Protein AF-A0A261D5H5-F1 (afdb_monomer)

Sequence (147 aa):
MKKTAAVDAKGLTLSVYRNAEYATDFTLGGLTGRHNAVTLIGFQTPDDEDEDRAFYPLLGMHVTRLPKGCEVFAPTEHAPAVILRYSAALDTRAPRQMHLAPVDAGPRRGMAGGNYAGTSDSRLPELMEQLTGYRQHIISVHDRFEG

Radius of gyration: 14.72 Å; Cα contacts (8 Å, |Δi|>4): 316; chains: 1; bounding box: 34×42×44 Å

Secondary structure (DSSP, 8-state):
----SGGG--BEEEEEE--TT--S-TTSS-HHHH-SEEEEEEEE-TTTTSTTS---TTTTS--EEPPGGG--B---SSS-EEEEEEE---STTS--EEEEEEGGGTT---EEEEEEEE-S-THHHHHHHHHHSS--SEEEEEEE---

Foldseek 3Di:
DPPDDLAQQFFAKWAKDADPVDPDFLQQPFPSSPARIAGARFEDEPPLVDDPADDRPGAPGRTHGDDPVGRHGRADPRHAYWYWYWYPDPDPVDDTDIAIEHPVCRPDFAAFSRMKIFDPDPSQQVSCCVVPVGGDGIGTHRGRDDD

Nearest PDB structures (foldseek):
  2kz0-assembly1_A  TM=3.099E-01  e=4.051E+00  Ehrlichia chaffeensis str. Arkansas

Structure (mmCIF, N/CA/C/O backbone):
data_AF-A0A261D5H5-F1
#
_entry.id   AF-A0A261D5H5-F1
#
loop_
_atom_site.group_PDB
_atom_site.id
_atom_site.type_symbol
_atom_site.label_atom_id
_atom_site.label_alt_id
_atom_site.label_comp_id
_atom_site.label_asym_id
_atom_site.label_entity_id
_atom_site.label_seq_id
_atom_site.pdbx_PDB_ins_code
_atom_site.Cartn_x
_atom_site.Cartn_y
_atom_site.Cartn_z
_atom_site.occupancy
_atom_site.B_iso_or_equiv
_atom_site.auth_seq_id
_atom_site.auth_comp_id
_atom_site.auth_asym_id
_atom_site.auth_atom_id
_atom_site.pdbx_PDB_model_num
ATOM 1 N N . MET A 1 1 ? 8.821 -24.669 -3.879 1.00 33.47 1 MET A N 1
ATOM 2 C CA . MET A 1 1 ? 7.916 -23.496 -3.877 1.00 33.47 1 MET A CA 1
ATOM 3 C C . MET A 1 1 ? 7.303 -23.349 -2.492 1.00 33.47 1 MET A C 1
ATOM 5 O O . MET A 1 1 ? 6.458 -24.154 -2.129 1.00 33.47 1 MET A O 1
ATOM 9 N N . LYS A 1 2 ? 7.760 -22.384 -1.687 1.00 30.25 2 LYS A N 1
ATOM 10 C CA . LYS A 1 2 ? 7.200 -22.119 -0.353 1.00 30.25 2 LYS A CA 1
ATOM 11 C C . LYS A 1 2 ? 5.957 -21.227 -0.486 1.00 30.25 2 LYS A C 1
ATOM 13 O O . LYS A 1 2 ? 6.055 -20.011 -0.387 1.00 30.25 2 LYS A O 1
ATOM 18 N N . LYS A 1 3 ? 4.793 -21.840 -0.723 1.00 41.81 3 LYS A N 1
ATOM 19 C CA . LYS A 1 3 ? 3.479 -21.244 -0.421 1.00 41.81 3 LYS A CA 1
ATOM 20 C C . LYS A 1 3 ? 3.376 -21.183 1.104 1.00 41.81 3 LYS A C 1
ATOM 22 O O . LYS A 1 3 ? 3.110 -22.214 1.711 1.00 41.81 3 LYS A O 1
ATOM 27 N N . THR A 1 4 ? 3.660 -20.048 1.741 1.00 39.00 4 THR A N 1
ATOM 28 C CA . THR A 1 4 ? 3.647 -20.031 3.213 1.00 39.00 4 THR A CA 1
ATOM 29 C C . THR A 1 4 ? 3.196 -18.689 3.781 1.00 39.00 4 THR A C 1
ATOM 31 O O . THR A 1 4 ? 3.856 -17.677 3.592 1.00 39.00 4 THR A O 1
ATOM 34 N N . ALA A 1 5 ? 2.068 -18.762 4.497 1.00 42.22 5 ALA A N 1
ATOM 35 C CA . ALA A 1 5 ? 1.593 -17.919 5.597 1.00 42.22 5 ALA A CA 1
ATOM 36 C C . ALA A 1 5 ? 0.806 -16.606 5.345 1.00 42.22 5 ALA A C 1
ATOM 38 O O . ALA A 1 5 ? 0.199 -16.128 6.294 1.00 42.22 5 ALA A O 1
ATOM 39 N N . ALA A 1 6 ? 0.638 -16.087 4.119 1.00 50.00 6 ALA A N 1
ATOM 40 C CA . ALA A 1 6 ? -0.343 -15.003 3.860 1.00 50.00 6 ALA A CA 1
ATOM 41 C C . ALA A 1 6 ? -1.820 -15.456 3.990 1.00 50.00 6 ALA A C 1
ATOM 43 O O . ALA A 1 6 ? -2.736 -14.679 3.744 1.00 50.00 6 ALA A O 1
ATOM 44 N N . VAL A 1 7 ? -2.041 -16.726 4.341 1.00 53.00 7 VAL A N 1
ATOM 45 C CA . VAL A 1 7 ? 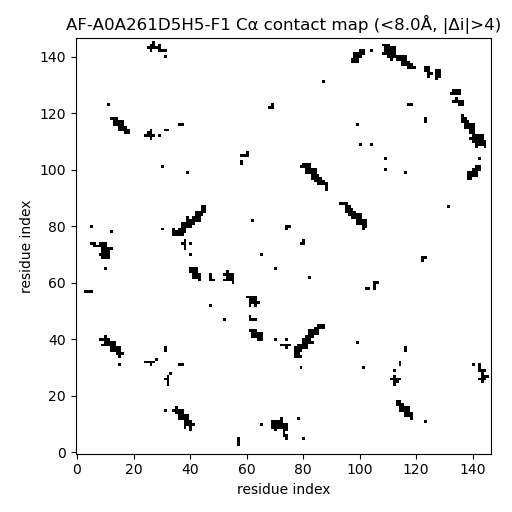-3.283 -17.480 4.121 1.00 53.00 7 VAL A CA 1
ATOM 46 C C . VAL A 1 7 ? -4.453 -16.996 4.992 1.00 53.00 7 VAL A C 1
ATOM 48 O O . VAL A 1 7 ? -5.590 -17.149 4.563 1.00 53.00 7 VAL A O 1
ATOM 51 N N . ASP A 1 8 ? -4.194 -16.323 6.122 1.00 70.56 8 ASP A N 1
ATOM 52 C CA . ASP A 1 8 ? -5.249 -15.797 7.012 1.00 70.56 8 ASP A CA 1
ATOM 53 C C . ASP A 1 8 ? -5.227 -14.271 7.207 1.00 70.56 8 ASP A C 1
ATOM 55 O O . ASP A 1 8 ? -6.062 -13.722 7.931 1.00 70.56 8 ASP A O 1
ATOM 59 N N . ALA A 1 9 ? -4.294 -13.555 6.571 1.00 83.81 9 ALA A N 1
ATOM 60 C CA . ALA A 1 9 ? -4.283 -12.099 6.647 1.00 83.81 9 ALA A CA 1
ATOM 61 C C . ALA A 1 9 ? -5.473 -11.545 5.853 1.00 83.81 9 ALA A C 1
ATOM 63 O O . ALA A 1 9 ? -5.681 -11.911 4.698 1.00 83.81 9 ALA A O 1
ATOM 64 N N . LYS A 1 10 ? -6.256 -10.657 6.465 1.00 92.81 10 LYS A N 1
ATOM 65 C CA . LYS A 1 10 ? -7.345 -9.942 5.795 1.00 92.81 10 LYS A CA 1
ATOM 66 C C . LYS A 1 10 ? -7.127 -8.447 5.890 1.00 92.81 10 LYS A C 1
ATOM 68 O O . LYS A 1 10 ? -6.507 -7.958 6.830 1.00 92.81 10 LYS A O 1
ATOM 73 N N . GLY A 1 11 ? -7.672 -7.727 4.926 1.00 95.50 11 GLY A N 1
ATOM 74 C CA . GLY A 1 11 ? -7.430 -6.309 4.807 1.00 95.50 11 GLY A CA 1
ATOM 75 C C . GLY A 1 11 ? -8.346 -5.596 3.828 1.00 95.50 11 GLY A C 1
ATOM 76 O O . GLY A 1 11 ? -9.443 -6.068 3.515 1.00 95.50 11 GLY A O 1
ATOM 77 N N . LEU A 1 12 ? -7.884 -4.446 3.349 1.00 96.81 12 LEU A N 1
ATOM 78 C CA . LEU A 1 12 ? -8.611 -3.606 2.404 1.00 96.81 12 LEU A CA 1
ATOM 79 C C . LEU A 1 12 ? -8.033 -3.774 1.003 1.00 96.81 12 LEU A C 1
ATOM 81 O O . LEU A 1 12 ? -6.827 -3.637 0.802 1.00 96.81 12 LEU A O 1
ATOM 85 N N . THR A 1 13 ? -8.897 -4.036 0.026 1.00 97.31 13 THR A N 1
ATOM 86 C CA . THR A 1 13 ? -8.497 -4.057 -1.382 1.00 97.31 13 THR A CA 1
ATOM 87 C C . THR A 1 13 ? -8.424 -2.630 -1.905 1.00 97.31 13 THR A C 1
ATOM 89 O O . THR A 1 13 ? -9.382 -1.864 -1.789 1.00 97.31 13 THR A O 1
ATOM 92 N N . LEU A 1 14 ? -7.285 -2.284 -2.489 1.00 98.38 14 LEU A N 1
ATOM 93 C CA . LEU A 1 14 ? -6.993 -0.986 -3.072 1.00 98.38 14 LEU A CA 1
ATOM 94 C C . LEU A 1 14 ? -6.828 -1.148 -4.583 1.00 98.38 14 LEU A C 1
ATOM 96 O O . LEU A 1 14 ? -6.168 -2.080 -5.039 1.00 98.38 14 LEU A O 1
ATOM 100 N N . SER A 1 15 ? -7.405 -0.230 -5.352 1.00 98.44 15 SER A N 1
ATOM 101 C CA . SER A 1 15 ? -7.191 -0.129 -6.797 1.00 98.44 15 SER A CA 1
ATOM 102 C C . SER A 1 15 ? -5.859 0.553 -7.072 1.00 98.44 15 SER A C 1
ATOM 104 O O . SER A 1 15 ? -5.540 1.549 -6.423 1.00 98.44 15 SER A O 1
ATOM 106 N N . VAL A 1 16 ? -5.097 0.033 -8.032 1.00 97.94 16 VAL A N 1
ATOM 107 C CA . VAL A 1 16 ? -3.833 0.625 -8.478 1.00 97.94 16 VAL A CA 1
ATOM 108 C C . VAL A 1 16 ? -4.116 1.685 -9.538 1.00 97.94 16 VAL A C 1
ATOM 110 O O . VAL A 1 16 ? -4.729 1.401 -10.567 1.00 97.94 16 VAL A O 1
ATOM 113 N N . TYR A 1 17 ? -3.627 2.898 -9.301 1.00 96.62 17 TYR A N 1
ATOM 114 C CA . TYR A 1 17 ? -3.684 4.018 -10.232 1.00 96.62 17 TYR A CA 1
ATOM 115 C C . TYR A 1 17 ? -2.318 4.212 -10.883 1.00 96.62 17 TYR A C 1
ATOM 117 O O . TYR A 1 17 ? -1.294 4.295 -10.199 1.00 96.62 17 TYR A O 1
ATOM 125 N N . ARG A 1 18 ? -2.323 4.306 -12.211 1.00 94.06 18 ARG A N 1
ATOM 126 C CA . ARG A 1 18 ? -1.137 4.541 -13.039 1.00 94.06 18 ARG A CA 1
ATOM 127 C C . ARG A 1 18 ? -1.350 5.797 -13.862 1.00 94.06 18 ARG A C 1
ATOM 129 O O . ARG A 1 18 ? -2.491 6.138 -14.177 1.00 94.06 18 ARG A O 1
ATOM 136 N N . ASN A 1 19 ? -0.262 6.465 -14.226 1.00 90.12 19 ASN A N 1
ATOM 137 C CA . ASN A 1 19 ? -0.355 7.566 -15.171 1.00 90.12 19 ASN A CA 1
ATOM 138 C C . ASN A 1 19 ? -0.782 7.018 -16.543 1.00 90.12 19 ASN A C 1
ATOM 140 O O . ASN A 1 19 ? -0.103 6.165 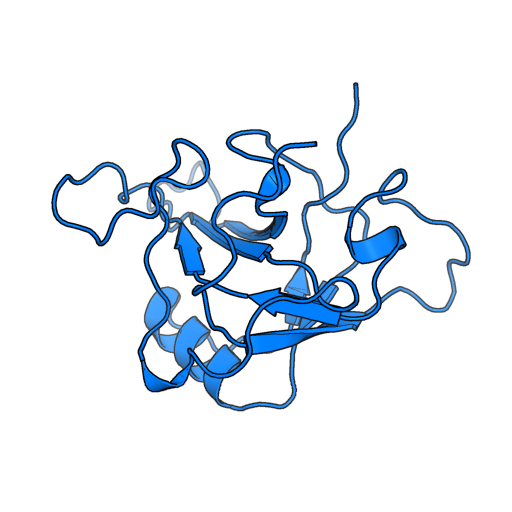-17.103 1.00 90.12 19 ASN A O 1
ATOM 144 N N . ALA A 1 20 ? -1.907 7.507 -17.068 1.00 89.62 20 ALA A N 1
ATOM 145 C CA . ALA A 1 20 ? -2.455 7.062 -18.346 1.00 89.62 20 ALA A CA 1
ATOM 146 C C . ALA A 1 20 ? -1.622 7.509 -19.561 1.00 89.62 20 ALA A C 1
ATOM 148 O O . ALA A 1 20 ? -1.706 6.881 -20.613 1.00 89.62 20 ALA A O 1
ATOM 149 N N . GLU A 1 21 ? -0.819 8.570 -19.432 1.00 90.56 21 GLU A N 1
ATOM 150 C CA . GLU A 1 21 ? 0.057 9.061 -20.504 1.00 90.56 21 GLU A CA 1
ATOM 151 C C . GLU A 1 21 ? 1.309 8.195 -20.671 1.00 90.56 21 GLU A C 1
ATOM 153 O O . GLU A 1 21 ? 1.906 8.146 -21.747 1.00 90.56 21 GLU A O 1
ATOM 158 N N . TYR A 1 22 ? 1.714 7.494 -19.611 1.00 83.38 22 TYR A N 1
ATOM 159 C CA . TYR A 1 22 ? 2.902 6.658 -19.623 1.00 83.38 22 TYR A CA 1
ATOM 160 C C . TYR A 1 22 ? 2.517 5.191 -19.803 1.00 83.38 22 TYR A C 1
ATOM 162 O O . TYR A 1 22 ? 2.055 4.530 -18.880 1.00 83.38 22 TYR A O 1
ATOM 170 N N . ALA A 1 23 ? 2.774 4.655 -20.997 1.00 79.50 23 ALA A N 1
ATOM 171 C CA . ALA A 1 23 ? 2.633 3.223 -21.275 1.00 79.50 23 ALA A CA 1
ATOM 172 C C . ALA A 1 23 ? 3.779 2.373 -20.680 1.00 79.50 23 ALA A C 1
ATOM 174 O O . ALA A 1 23 ? 3.749 1.146 -20.757 1.00 79.50 23 ALA A O 1
ATOM 175 N N . THR A 1 24 ? 4.802 3.021 -20.117 1.00 88.81 24 THR A N 1
ATOM 176 C CA . THR A 1 24 ? 6.012 2.375 -19.599 1.00 88.81 24 THR A CA 1
ATOM 177 C C . THR A 1 24 ? 5.872 2.039 -18.119 1.00 88.81 24 THR A C 1
ATOM 179 O O . THR A 1 24 ? 5.483 2.882 -17.313 1.00 88.81 24 THR A O 1
ATOM 182 N N . ASP A 1 25 ? 6.268 0.822 -17.746 1.00 90.44 25 ASP A N 1
ATOM 183 C CA . ASP A 1 25 ? 6.394 0.419 -16.348 1.00 90.44 25 ASP A CA 1
ATOM 184 C C . ASP A 1 25 ? 7.692 0.964 -15.726 1.00 90.44 25 ASP A C 1
ATOM 186 O O . ASP A 1 25 ? 8.791 0.494 -16.023 1.00 90.44 25 ASP A O 1
ATOM 190 N N . PHE A 1 26 ? 7.568 1.938 -14.823 1.00 92.44 26 PHE A N 1
ATOM 191 C CA . PHE A 1 26 ? 8.697 2.504 -14.076 1.00 92.44 26 PHE A CA 1
ATOM 192 C C . PHE A 1 26 ? 8.989 1.781 -12.753 1.00 92.44 26 PHE A C 1
ATOM 194 O O . PHE A 1 26 ? 9.918 2.170 -12.035 1.00 92.44 26 PHE A O 1
ATOM 201 N N . THR A 1 27 ? 8.231 0.730 -12.429 1.00 93.31 27 THR A N 1
ATOM 202 C CA . THR A 1 27 ? 8.447 -0.109 -11.241 1.00 93.31 27 THR A CA 1
ATOM 203 C C . THR A 1 27 ? 9.509 -1.190 -11.460 1.00 93.31 27 THR A C 1
ATOM 205 O O . THR A 1 27 ? 9.889 -1.856 -10.504 1.00 93.31 27 THR A O 1
ATOM 208 N N . LEU A 1 28 ? 10.011 -1.361 -12.693 1.00 93.25 28 LEU A N 1
ATOM 209 C CA . LEU A 1 28 ? 10.942 -2.434 -13.083 1.00 93.25 28 LEU A CA 1
ATOM 210 C C . LEU A 1 28 ? 10.360 -3.844 -12.853 1.00 93.25 28 LEU A C 1
ATOM 212 O O . LEU A 1 28 ? 11.029 -4.727 -12.318 1.00 93.25 28 LEU A O 1
ATOM 216 N N . GLY A 1 29 ? 9.100 -4.069 -13.243 1.00 92.56 29 GLY A N 1
ATOM 217 C CA . GLY A 1 29 ? 8.408 -5.338 -12.998 1.00 92.56 29 GLY A CA 1
ATOM 218 C C . GLY A 1 29 ? 7.932 -5.503 -11.552 1.00 92.56 29 GLY A C 1
ATOM 219 O O . GLY A 1 29 ? 7.645 -6.621 -11.107 1.00 92.56 29 GLY A O 1
ATOM 220 N N . GLY A 1 30 ? 7.833 -4.393 -10.821 1.00 93.25 30 GLY A N 1
ATOM 221 C CA . GLY A 1 30 ? 7.278 -4.320 -9.480 1.00 93.25 30 GLY A CA 1
ATOM 222 C C . GLY A 1 30 ? 5.826 -4.796 -9.414 1.00 93.25 30 GLY A C 1
ATOM 223 O O . GLY A 1 30 ? 5.171 -5.137 -10.404 1.00 93.25 30 GLY A O 1
ATOM 224 N N . LEU A 1 31 ? 5.313 -4.884 -8.195 1.00 94.56 31 LEU A N 1
ATOM 225 C CA . LEU A 1 31 ? 3.996 -5.445 -7.905 1.00 94.56 31 LEU A CA 1
ATOM 226 C C . LEU A 1 31 ? 2.873 -4.663 -8.618 1.00 94.56 31 LEU A C 1
ATOM 228 O O . LEU A 1 31 ? 2.040 -5.233 -9.317 1.00 94.56 31 LEU A O 1
ATOM 232 N N . THR A 1 32 ? 2.885 -3.344 -8.540 1.00 95.88 32 THR A N 1
ATOM 233 C CA . THR A 1 32 ? 1.914 -2.455 -9.185 1.00 95.88 32 THR A CA 1
ATOM 234 C C . THR A 1 32 ? 2.138 -2.288 -10.684 1.00 95.88 32 THR A C 1
ATOM 236 O O . THR A 1 32 ? 1.200 -1.919 -11.388 1.00 95.88 32 THR A O 1
ATOM 239 N N . GLY A 1 33 ? 3.314 -2.637 -11.215 1.00 94.56 33 GLY A N 1
ATOM 240 C CA . GLY A 1 33 ? 3.512 -2.807 -12.658 1.00 94.56 33 GLY A CA 1
ATOM 241 C C . GLY A 1 33 ? 2.703 -3.982 -13.228 1.00 94.56 33 GLY A C 1
ATOM 242 O O . GLY A 1 33 ? 2.288 -3.949 -14.383 1.00 94.56 33 GLY A O 1
ATOM 243 N N . ARG A 1 34 ? 2.408 -4.998 -12.401 1.00 94.75 34 ARG A N 1
ATOM 244 C CA . ARG A 1 34 ? 1.788 -6.271 -12.819 1.00 94.75 34 ARG A CA 1
ATOM 245 C C . ARG A 1 34 ? 0.339 -6.465 -12.365 1.00 94.75 34 ARG A C 1
ATOM 247 O O . ARG A 1 34 ? -0.393 -7.231 -12.987 1.00 94.75 34 ARG A O 1
ATOM 254 N N . HIS A 1 35 ? -0.085 -5.793 -11.296 1.00 96.88 35 HIS A N 1
ATOM 255 C CA . HIS A 1 35 ? -1.391 -6.011 -10.663 1.00 96.88 35 HIS A CA 1
ATOM 256 C C . HIS A 1 35 ? -2.237 -4.735 -10.633 1.00 96.88 35 HIS A C 1
ATOM 258 O O . HIS A 1 35 ? -1.735 -3.659 -10.330 1.00 96.88 35 HIS A O 1
ATOM 264 N N . ASN A 1 36 ? -3.535 -4.847 -10.936 1.00 97.44 36 ASN A N 1
ATOM 265 C CA . ASN A 1 36 ? -4.484 -3.717 -10.926 1.00 97.44 36 ASN A CA 1
ATOM 266 C C . ASN A 1 36 ? -5.096 -3.439 -9.550 1.00 97.44 36 ASN A C 1
ATOM 268 O O . ASN A 1 36 ? -5.780 -2.434 -9.365 1.00 97.44 36 ASN A O 1
ATOM 272 N N . ALA A 1 37 ? -4.865 -4.331 -8.596 1.00 98.06 37 ALA A N 1
ATOM 273 C CA . ALA A 1 37 ? -5.304 -4.187 -7.227 1.00 98.06 37 ALA A CA 1
ATOM 274 C C . ALA A 1 37 ? -4.233 -4.736 -6.287 1.00 98.06 37 ALA A C 1
ATOM 276 O O . ALA A 1 37 ? -3.380 -5.524 -6.693 1.00 98.06 37 ALA A O 1
ATOM 277 N N . VAL A 1 38 ? -4.299 -4.323 -5.028 1.00 97.94 38 VAL A N 1
ATOM 278 C CA . VAL A 1 38 ? -3.466 -4.820 -3.929 1.00 97.94 38 VAL A CA 1
ATOM 279 C C . VAL A 1 38 ? -4.315 -4.941 -2.672 1.00 97.94 38 VAL A C 1
ATOM 281 O O . VAL A 1 38 ? -5.342 -4.274 -2.562 1.00 97.94 38 VAL A O 1
ATOM 284 N N . THR A 1 39 ? -3.900 -5.753 -1.708 1.00 97.56 39 THR A N 1
ATOM 285 C CA . THR A 1 39 ? -4.595 -5.870 -0.420 1.00 97.56 39 THR A CA 1
ATOM 286 C C . THR A 1 39 ? -3.705 -5.338 0.694 1.00 97.56 39 THR A C 1
ATOM 288 O O . THR A 1 39 ? -2.686 -5.942 1.018 1.00 97.56 39 THR A O 1
ATOM 291 N N . LEU A 1 40 ? -4.085 -4.205 1.288 1.00 96.50 40 LEU A N 1
ATOM 292 C CA . LEU A 1 40 ? -3.435 -3.653 2.475 1.00 96.50 40 LEU A CA 1
ATOM 293 C C . LEU A 1 40 ? -3.784 -4.529 3.677 1.00 96.50 40 LEU A C 1
ATOM 295 O O . LEU A 1 40 ? -4.953 -4.575 4.041 1.00 96.50 40 LEU A O 1
ATOM 299 N N . ILE A 1 41 ? -2.803 -5.198 4.284 1.00 95.00 41 ILE A N 1
ATOM 300 C CA . ILE A 1 41 ? -3.026 -6.168 5.379 1.00 95.00 41 ILE A CA 1
ATOM 301 C C . ILE A 1 41 ? -2.529 -5.712 6.756 1.00 95.00 41 ILE A C 1
ATOM 303 O O . ILE A 1 41 ? -2.750 -6.391 7.758 1.00 95.00 41 ILE A O 1
ATOM 307 N N . GLY A 1 42 ? -1.847 -4.573 6.819 1.00 92.31 42 GLY A N 1
ATOM 308 C CA . GLY A 1 42 ? -1.258 -4.070 8.053 1.00 92.31 42 GLY A CA 1
ATOM 309 C C . GLY A 1 42 ? -0.431 -2.820 7.816 1.00 92.31 42 GLY A C 1
ATOM 310 O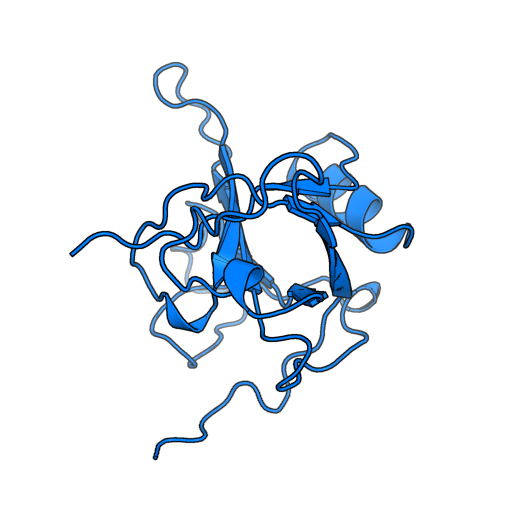 O . GLY A 1 42 ? -0.298 -2.349 6.682 1.00 92.31 42 GLY A O 1
ATOM 311 N N . PHE A 1 43 ? 0.140 -2.295 8.888 1.00 88.25 43 PHE A N 1
ATOM 312 C CA . PHE A 1 43 ? 1.056 -1.168 8.836 1.00 88.25 43 PHE A CA 1
ATOM 313 C C . PHE A 1 43 ? 2.294 -1.425 9.693 1.00 88.25 43 PHE A C 1
ATOM 315 O O . PHE A 1 43 ? 2.293 -2.284 10.567 1.00 88.25 43 PHE A O 1
ATOM 322 N N . GLN A 1 44 ? 3.356 -0.692 9.398 1.00 84.81 44 GLN A N 1
ATOM 323 C CA . GLN A 1 44 ? 4.631 -0.732 10.091 1.00 84.81 44 GLN A CA 1
ATOM 324 C C . GLN A 1 44 ? 5.017 0.700 10.463 1.00 84.81 44 GLN A C 1
ATOM 326 O O . GLN A 1 44 ? 5.101 1.560 9.577 1.00 84.81 44 GLN A O 1
ATOM 331 N N . THR A 1 45 ? 5.268 0.939 11.747 1.00 75.69 45 THR A N 1
ATOM 332 C CA . THR A 1 45 ? 5.824 2.189 12.286 1.00 75.69 45 THR A CA 1
ATOM 333 C C . THR A 1 45 ? 7.282 2.013 12.717 1.00 75.69 45 THR A C 1
ATOM 335 O O . THR A 1 45 ? 7.714 0.877 12.904 1.00 75.69 45 THR A O 1
ATOM 338 N N . PRO A 1 46 ? 8.067 3.094 12.904 1.00 65.19 46 PRO A N 1
ATOM 339 C CA . PRO A 1 46 ? 9.438 2.980 13.405 1.00 65.19 46 PRO A CA 1
ATOM 340 C C . PRO A 1 46 ? 9.470 2.388 14.820 1.00 65.19 46 PRO A C 1
ATOM 342 O O . PRO A 1 46 ? 10.365 1.617 15.126 1.00 65.19 46 PRO A O 1
ATOM 345 N N . ASP A 1 47 ? 8.442 2.680 15.626 1.00 57.47 47 ASP A N 1
ATOM 346 C CA . ASP A 1 47 ? 8.285 2.193 17.003 1.00 57.47 47 ASP A CA 1
ATOM 347 C C . ASP A 1 47 ? 7.756 0.747 17.100 1.00 57.47 47 ASP A C 1
ATOM 349 O O . ASP A 1 47 ? 7.558 0.242 18.199 1.00 57.47 47 ASP A O 1
ATOM 353 N N . ASP A 1 48 ? 7.520 0.046 15.981 1.00 52.25 48 ASP A N 1
ATOM 354 C CA . ASP A 1 48 ? 7.133 -1.380 16.012 1.00 52.25 48 ASP A CA 1
ATOM 355 C C . ASP A 1 48 ? 8.319 -2.307 16.396 1.00 52.25 48 ASP A C 1
ATOM 357 O O . ASP A 1 48 ? 8.265 -3.511 16.165 1.00 52.25 48 ASP A O 1
ATOM 361 N N . GLU A 1 49 ? 9.384 -1.769 17.003 1.00 49.06 49 GLU A N 1
ATOM 362 C CA . GLU A 1 49 ? 10.439 -2.522 17.703 1.00 49.06 49 GLU A CA 1
ATOM 363 C C . GLU A 1 49 ? 10.004 -2.998 19.113 1.00 49.06 49 GLU A C 1
ATOM 365 O O . GLU A 1 49 ? 10.766 -3.696 19.778 1.00 49.06 49 GLU A O 1
ATOM 370 N N . ASP A 1 50 ? 8.790 -2.652 19.566 1.00 39.94 50 ASP A N 1
ATOM 371 C CA . ASP A 1 50 ? 8.253 -3.000 20.892 1.00 39.94 50 ASP A CA 1
ATOM 372 C C . ASP A 1 50 ? 7.592 -4.404 20.924 1.00 39.94 50 ASP A C 1
ATOM 374 O O . ASP A 1 50 ? 6.784 -4.757 20.056 1.00 39.94 50 ASP A O 1
ATOM 378 N N . GLU A 1 51 ? 7.924 -5.215 21.937 1.00 45.84 51 GLU A N 1
ATOM 379 C CA . GLU A 1 51 ? 7.715 -6.681 21.975 1.00 45.84 51 GLU A CA 1
ATOM 380 C C . GLU A 1 51 ? 6.239 -7.149 22.064 1.00 45.84 51 GLU A C 1
ATOM 382 O O . GLU A 1 51 ? 5.949 -8.315 21.794 1.00 45.84 51 GLU A O 1
ATOM 387 N N . ASP A 1 52 ? 5.284 -6.260 22.368 1.00 44.25 52 ASP A N 1
ATOM 388 C CA . ASP A 1 52 ? 3.883 -6.611 22.684 1.00 44.25 52 ASP A CA 1
ATOM 389 C C . ASP A 1 52 ? 2.877 -6.487 21.512 1.00 44.25 52 ASP A C 1
ATOM 391 O O . ASP A 1 52 ? 1.666 -6.674 21.689 1.00 44.25 52 ASP A O 1
ATOM 395 N N . ARG A 1 53 ? 3.321 -6.179 20.284 1.00 45.16 53 ARG 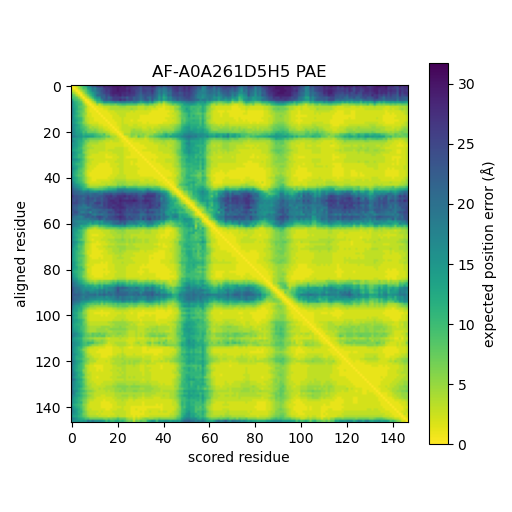A N 1
ATOM 396 C CA . ARG A 1 53 ? 2.414 -6.029 19.124 1.00 45.16 53 ARG A CA 1
ATOM 397 C C . ARG A 1 53 ? 2.295 -7.311 18.307 1.00 45.16 53 ARG A C 1
ATOM 399 O O . ARG A 1 53 ? 3.283 -7.972 18.011 1.00 45.16 53 ARG A O 1
ATOM 406 N N . ALA A 1 54 ? 1.055 -7.647 17.926 1.00 45.34 54 ALA A N 1
ATOM 407 C CA . ALA A 1 54 ? 0.688 -8.865 17.200 1.00 45.34 54 ALA A CA 1
ATOM 408 C C . ALA A 1 54 ? 1.641 -9.155 16.028 1.00 45.34 54 ALA A C 1
ATOM 410 O O . ALA A 1 54 ? 1.553 -8.553 14.961 1.00 45.34 54 ALA A O 1
ATOM 411 N N . PHE A 1 55 ? 2.547 -10.101 16.258 1.00 42.75 55 PHE A N 1
ATOM 412 C CA . PHE A 1 55 ? 3.594 -10.498 15.333 1.00 42.75 55 PHE A CA 1
ATOM 413 C C . PHE A 1 55 ? 3.005 -11.253 14.141 1.00 42.75 55 PHE A C 1
ATOM 415 O O . PHE A 1 55 ? 2.304 -12.254 14.308 1.00 42.75 55 PHE A O 1
ATOM 422 N N . TYR A 1 56 ? 3.345 -10.823 12.926 1.00 42.84 56 TYR A N 1
ATOM 423 C CA . TYR A 1 56 ? 3.221 -11.677 11.752 1.00 42.84 56 TYR A CA 1
ATOM 424 C C . TYR A 1 56 ? 4.559 -12.404 11.529 1.00 42.84 56 TYR A C 1
ATOM 426 O O . TYR A 1 56 ? 5.499 -11.794 11.021 1.00 42.84 56 TYR A O 1
ATOM 434 N N . PRO A 1 57 ? 4.657 -13.723 11.804 1.00 41.81 57 PRO A N 1
ATOM 435 C CA . PRO A 1 57 ? 5.885 -14.521 11.623 1.00 41.81 57 PRO A CA 1
ATOM 436 C C . PRO A 1 57 ? 6.319 -14.692 10.163 1.00 41.81 57 PRO A C 1
ATOM 438 O O . PRO A 1 57 ? 7.234 -15.446 9.846 1.00 41.81 57 PRO A O 1
ATOM 441 N N . LEU A 1 58 ? 5.638 -14.011 9.253 1.00 39.72 58 LEU A N 1
ATOM 442 C CA . LEU A 1 58 ? 5.679 -14.251 7.829 1.00 39.72 58 LEU A CA 1
ATOM 443 C C . LEU A 1 58 ? 7.013 -13.873 7.184 1.00 39.72 58 LEU A C 1
ATOM 445 O O . LEU A 1 58 ? 7.377 -14.492 6.185 1.00 39.72 58 LEU A O 1
ATOM 449 N N . LEU A 1 59 ? 7.731 -12.876 7.722 1.00 47.44 59 LEU A N 1
ATOM 450 C CA . LEU A 1 59 ? 8.828 -12.215 6.997 1.00 47.44 59 LEU A CA 1
ATOM 451 C C . LEU A 1 59 ? 9.937 -11.589 7.866 1.00 47.44 59 LEU A C 1
ATOM 453 O O . LEU A 1 59 ? 10.727 -10.799 7.354 1.00 47.44 59 LEU A O 1
ATOM 457 N N . GLY A 1 60 ? 10.007 -11.898 9.166 1.00 50.69 60 GLY A N 1
ATOM 458 C CA . GLY A 1 60 ? 10.996 -11.272 10.061 1.00 50.69 60 GLY A CA 1
ATOM 459 C C . GLY A 1 60 ? 10.809 -9.755 10.217 1.00 50.69 60 GLY A C 1
ATOM 460 O O . GLY A 1 60 ? 11.777 -9.035 10.435 1.00 50.69 60 GLY A O 1
ATOM 461 N N . MET A 1 61 ? 9.573 -9.271 10.059 1.00 56.41 61 MET A N 1
ATOM 462 C CA . MET A 1 61 ? 9.187 -7.872 10.229 1.00 56.41 61 MET A CA 1
ATOM 463 C C . MET A 1 61 ? 8.045 -7.764 11.238 1.00 56.41 61 MET A C 1
ATOM 465 O O . MET A 1 61 ? 7.095 -8.545 11.174 1.00 56.41 61 MET A O 1
ATOM 469 N N . HIS A 1 62 ? 8.101 -6.754 12.103 1.00 66.38 62 HIS A N 1
ATOM 470 C CA . HIS A 1 62 ? 6.976 -6.372 12.948 1.00 66.38 62 HIS A CA 1
ATOM 471 C C . HIS A 1 62 ? 5.981 -5.575 12.098 1.00 66.38 62 HIS A C 1
ATOM 473 O O . HIS A 1 62 ? 6.298 -4.505 11.580 1.00 66.38 62 HIS A O 1
ATOM 479 N N . VAL A 1 63 ? 4.803 -6.155 11.871 1.00 76.69 63 VAL A N 1
ATOM 480 C CA . VAL A 1 63 ? 3.699 -5.532 11.133 1.00 76.69 63 VAL A CA 1
ATOM 481 C C . VAL A 1 63 ? 2.490 -5.543 12.047 1.00 76.69 63 VAL A C 1
ATOM 483 O O . VAL A 1 63 ? 1.995 -6.609 12.408 1.00 76.69 63 VAL A O 1
ATOM 486 N N . THR A 1 64 ? 1.986 -4.365 12.380 1.00 84.69 64 THR A N 1
ATOM 487 C CA . THR A 1 64 ? 0.755 -4.217 13.144 1.00 84.69 64 THR A CA 1
ATOM 488 C C . THR A 1 64 ? -0.449 -4.544 12.260 1.00 84.69 64 THR A C 1
ATOM 490 O O . THR A 1 64 ? -0.582 -4.058 11.130 1.00 84.69 64 THR A O 1
ATOM 493 N N . ARG A 1 65 ? -1.344 -5.398 12.775 1.00 87.62 65 ARG A N 1
ATOM 494 C CA . ARG A 1 65 ? -2.618 -5.736 12.123 1.00 87.62 65 ARG A CA 1
ATOM 495 C C . ARG A 1 65 ? -3.472 -4.495 11.910 1.00 87.62 65 ARG A C 1
ATOM 497 O O . ARG A 1 65 ? -3.482 -3.582 12.733 1.00 87.62 65 ARG A O 1
ATOM 504 N N . LEU A 1 66 ? -4.253 -4.501 10.834 1.00 90.50 66 LEU A N 1
ATOM 505 C CA . LEU A 1 66 ? -5.304 -3.503 10.688 1.00 90.50 66 LEU A CA 1
ATOM 506 C C . LEU A 1 66 ? -6.356 -3.654 11.799 1.00 90.50 66 LEU A C 1
ATOM 508 O O . LEU A 1 66 ? -6.582 -4.760 12.294 1.00 90.50 66 LEU A O 1
ATOM 512 N N . PRO A 1 67 ? -7.066 -2.573 12.164 1.00 90.06 67 PRO A N 1
ATOM 513 C CA . PRO A 1 67 ? -8.249 -2.681 13.006 1.00 90.06 67 PRO A CA 1
ATOM 514 C C . PRO A 1 67 ? -9.251 -3.677 12.416 1.00 90.06 67 PRO A C 1
ATOM 516 O O . PRO A 1 67 ? -9.439 -3.729 11.201 1.00 90.06 67 PRO A O 1
ATOM 519 N N . LYS A 1 68 ? -9.966 -4.418 13.270 1.00 89.69 68 LYS A N 1
ATOM 520 C CA . LYS A 1 68 ? -10.883 -5.497 12.853 1.00 89.69 68 LYS A CA 1
ATOM 521 C C . LYS A 1 68 ? -11.906 -5.079 11.783 1.00 89.69 68 LYS A C 1
ATOM 523 O O . LYS A 1 68 ? -12.249 -5.882 10.924 1.00 89.69 68 LYS A O 1
ATOM 528 N N . GLY A 1 69 ? -12.367 -3.824 11.795 1.00 91.44 69 GLY A N 1
ATOM 529 C CA . GLY A 1 69 ? -13.286 -3.286 10.777 1.00 91.44 69 GLY A CA 1
ATOM 530 C C . GLY A 1 69 ? -12.694 -3.184 9.362 1.00 91.44 69 GLY A C 1
ATOM 531 O O . GLY A 1 69 ? -13.442 -3.134 8.385 1.00 91.44 69 GLY A O 1
ATOM 532 N N . CYS A 1 70 ? -11.365 -3.193 9.248 1.00 93.31 70 CYS A N 1
ATOM 533 C CA . CYS A 1 70 ? -10.610 -3.151 7.998 1.00 93.31 70 CYS A CA 1
ATOM 534 C C . CYS A 1 70 ? -10.171 -4.545 7.506 1.00 93.31 70 CYS A C 1
ATOM 536 O O . CYS A 1 70 ? -9.680 -4.664 6.388 1.00 93.31 70 CYS A O 1
ATOM 538 N N . GLU A 1 71 ? -10.356 -5.608 8.294 1.00 93.69 71 GLU A N 1
ATOM 539 C CA . GLU A 1 71 ? -9.940 -6.978 7.959 1.00 93.69 71 GLU A CA 1
ATOM 540 C C . GLU A 1 71 ? -10.996 -7.723 7.117 1.00 93.69 71 GLU A C 1
ATOM 542 O O . GLU A 1 71 ? -11.673 -8.642 7.584 1.00 93.69 71 GLU A O 1
ATOM 547 N N . VAL A 1 72 ? -11.162 -7.324 5.854 1.00 94.75 72 VAL A N 1
ATOM 548 C CA . VAL 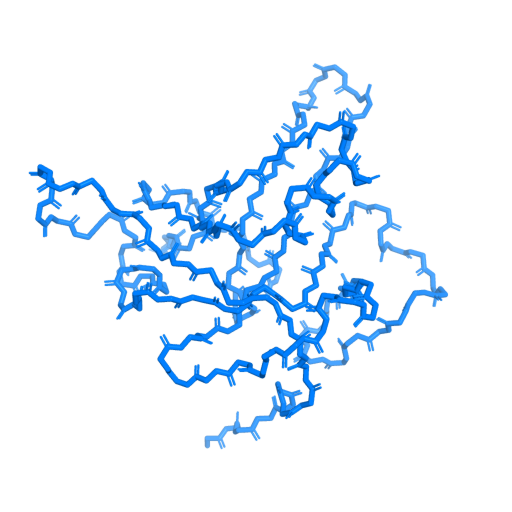A 1 72 ? -12.330 -7.712 5.037 1.00 94.75 72 VAL A CA 1
ATOM 549 C C . VAL A 1 72 ? -11.978 -8.748 3.978 1.00 94.75 72 VAL A C 1
ATOM 551 O O . VAL A 1 72 ? -12.619 -9.794 3.884 1.00 94.75 72 VAL A O 1
ATOM 554 N N . PHE A 1 73 ? -10.953 -8.458 3.182 1.00 95.31 73 PHE A N 1
ATOM 555 C CA . PHE A 1 73 ? -10.570 -9.229 2.006 1.00 95.31 73 PHE A CA 1
ATOM 556 C C . PHE A 1 73 ? -9.241 -9.930 2.245 1.00 95.31 73 PHE A C 1
ATOM 558 O O . PHE A 1 73 ? -8.290 -9.309 2.712 1.00 95.31 73 PHE A O 1
ATOM 565 N N . ALA A 1 74 ? -9.161 -11.214 1.910 1.00 94.62 74 ALA A N 1
ATOM 566 C CA . ALA A 1 74 ? -7.882 -11.912 1.878 1.00 94.62 74 ALA A CA 1
ATOM 567 C C . ALA A 1 74 ? -7.089 -11.498 0.621 1.00 94.62 74 ALA A C 1
ATOM 569 O O . ALA A 1 74 ? -7.704 -11.312 -0.435 1.00 94.62 74 ALA A O 1
ATOM 570 N N . PRO A 1 75 ? -5.750 -11.380 0.696 1.00 95.00 75 PRO A N 1
ATOM 571 C CA . PRO A 1 75 ? -4.904 -11.244 -0.480 1.00 95.00 75 PRO A CA 1
ATOM 572 C C . PRO A 1 75 ? -5.120 -12.386 -1.472 1.00 95.00 75 PRO A C 1
ATOM 574 O O . PRO A 1 75 ? -5.348 -13.535 -1.093 1.00 95.00 75 PRO A O 1
ATOM 577 N N . THR A 1 76 ? -5.000 -12.074 -2.757 1.00 94.94 76 THR A N 1
ATOM 578 C CA . THR A 1 76 ? -5.133 -13.045 -3.852 1.00 94.94 76 THR A CA 1
ATOM 579 C C . THR A 1 76 ? -3.990 -12.887 -4.848 1.00 94.94 76 THR A C 1
ATOM 581 O O . THR A 1 76 ? -3.213 -11.939 -4.772 1.00 94.94 76 THR A O 1
ATOM 584 N N . GLU A 1 77 ? -3.899 -13.781 -5.831 1.00 93.38 77 GLU A N 1
ATOM 585 C CA . GLU A 1 77 ? -2.939 -13.630 -6.934 1.00 93.38 77 GLU A CA 1
ATOM 586 C C . GLU A 1 77 ? -3.216 -12.377 -7.789 1.00 93.38 77 GLU A C 1
ATOM 588 O O . GLU A 1 77 ? -2.300 -11.825 -8.390 1.00 93.38 77 GLU A O 1
ATOM 593 N N . HIS A 1 78 ? -4.458 -11.880 -7.818 1.00 95.19 78 HIS A N 1
ATOM 594 C CA . HIS A 1 78 ? -4.828 -10.659 -8.547 1.00 95.19 78 HIS A CA 1
ATOM 595 C C . HIS A 1 78 ? -4.705 -9.383 -7.704 1.00 95.19 78 HIS A C 1
ATOM 597 O O . HIS A 1 78 ? -4.544 -8.300 -8.266 1.00 95.19 78 HIS A O 1
ATOM 603 N N . ALA A 1 79 ? -4.767 -9.525 -6.380 1.00 96.62 79 ALA A N 1
ATOM 604 C CA . ALA A 1 79 ? -4.608 -8.461 -5.397 1.00 96.62 79 ALA A CA 1
ATOM 605 C C . ALA A 1 79 ? -3.601 -8.908 -4.323 1.00 96.62 79 ALA A C 1
ATOM 607 O O . ALA A 1 79 ? -4.001 -9.334 -3.235 1.00 96.62 79 ALA A O 1
ATOM 608 N N . PRO A 1 80 ? -2.294 -8.896 -4.637 1.00 96.00 80 PRO A N 1
ATOM 609 C CA . PRO A 1 80 ? -1.268 -9.342 -3.707 1.00 96.00 80 PRO A CA 1
ATOM 610 C C . PRO A 1 80 ? -1.164 -8.419 -2.489 1.00 96.00 80 PRO A C 1
ATOM 612 O O . PRO A 1 80 ? -1.579 -7.257 -2.510 1.00 96.00 80 PRO A O 1
ATOM 615 N N . ALA A 1 81 ? -0.601 -8.958 -1.411 1.00 95.50 81 ALA A N 1
ATOM 616 C CA . ALA A 1 81 ? -0.527 -8.276 -0.130 1.00 95.50 81 ALA A CA 1
ATOM 617 C C . ALA A 1 81 ? 0.499 -7.130 -0.130 1.00 95.50 81 ALA A C 1
ATOM 619 O O . ALA A 1 81 ? 1.637 -7.283 -0.582 1.00 95.50 81 ALA A O 1
ATOM 620 N N . VAL A 1 82 ? 0.107 -6.006 0.463 1.00 95.56 82 VAL A N 1
ATOM 621 C CA . VAL A 1 82 ? 0.965 -4.854 0.756 1.00 95.56 82 VAL A CA 1
ATOM 62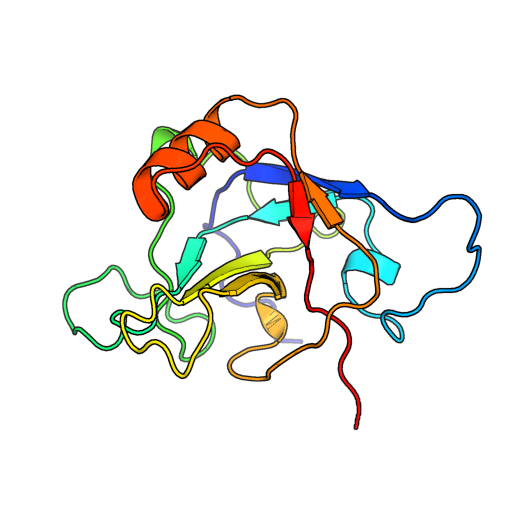2 C C . VAL A 1 82 ? 0.784 -4.426 2.210 1.00 95.56 82 VAL A C 1
ATOM 624 O O . VAL A 1 82 ? -0.236 -4.708 2.843 1.00 95.56 82 VAL A O 1
ATOM 627 N N . ILE A 1 83 ? 1.773 -3.718 2.739 1.00 93.81 83 ILE A N 1
ATOM 628 C CA . ILE A 1 83 ? 1.701 -3.053 4.043 1.00 93.81 83 ILE A CA 1
ATOM 629 C C . ILE A 1 83 ? 1.895 -1.555 3.874 1.00 93.81 83 ILE A C 1
ATOM 631 O O . ILE A 1 83 ? 2.569 -1.109 2.946 1.00 93.81 83 ILE A O 1
ATOM 635 N N . LEU A 1 84 ? 1.340 -0.782 4.797 1.00 93.06 84 LEU A N 1
ATOM 636 C CA . LEU A 1 84 ? 1.644 0.634 4.923 1.00 93.06 84 LEU A CA 1
ATOM 637 C C . LEU A 1 84 ? 2.916 0.810 5.749 1.00 93.06 84 LEU A C 1
ATOM 639 O O . LEU A 1 84 ? 2.945 0.450 6.918 1.00 93.06 84 LEU A O 1
ATOM 643 N N . ARG A 1 85 ? 3.953 1.407 5.177 1.00 88.94 85 ARG A N 1
ATOM 644 C CA . ARG A 1 85 ? 5.098 1.899 5.940 1.00 88.94 85 ARG A CA 1
ATOM 645 C C . ARG A 1 85 ? 4.872 3.352 6.272 1.00 88.94 85 ARG A C 1
ATOM 647 O O . ARG A 1 85 ? 4.746 4.177 5.369 1.00 88.94 85 ARG A O 1
ATOM 654 N N . TYR A 1 86 ? 4.840 3.648 7.558 1.00 84.12 86 TYR A N 1
ATOM 655 C CA . TYR A 1 86 ? 4.671 4.990 8.078 1.00 84.12 86 TYR A CA 1
ATOM 656 C C . TYR A 1 86 ? 5.862 5.333 8.966 1.00 84.12 86 TYR A C 1
ATOM 658 O O . TYR A 1 86 ? 6.265 4.534 9.799 1.00 84.12 86 TYR A O 1
ATOM 666 N N . SER A 1 87 ? 6.432 6.521 8.790 1.00 76.31 87 SER A N 1
ATOM 667 C CA . SER A 1 87 ? 7.404 7.105 9.709 1.00 76.31 87 SER A CA 1
ATOM 668 C C . SER A 1 87 ? 6.851 8.420 10.231 1.00 76.31 87 SER A C 1
ATOM 670 O O . SER A 1 87 ? 6.689 9.379 9.471 1.00 76.31 87 SER A O 1
ATOM 672 N N . ALA A 1 88 ? 6.568 8.457 11.533 1.00 64.56 88 ALA A N 1
ATOM 673 C CA . ALA A 1 88 ? 6.037 9.625 12.228 1.00 64.56 88 ALA A CA 1
ATOM 674 C C . ALA A 1 88 ? 7.112 10.659 12.600 1.00 64.56 88 ALA A C 1
ATOM 676 O O . ALA A 1 88 ? 6.782 11.589 13.335 1.00 64.56 88 ALA A O 1
ATOM 677 N N . ALA A 1 89 ? 8.358 10.475 12.125 1.00 58.44 89 ALA A N 1
ATOM 678 C CA . ALA A 1 89 ? 9.566 11.186 12.543 1.00 58.44 89 ALA A CA 1
ATOM 679 C C . ALA A 1 89 ? 9.280 12.591 13.104 1.00 58.44 89 ALA A C 1
ATOM 681 O O . ALA A 1 89 ? 8.832 13.494 12.396 1.00 58.44 89 ALA A O 1
ATOM 682 N N . LEU A 1 90 ? 9.507 12.734 14.413 1.00 55.31 90 LEU A N 1
ATOM 683 C CA . LEU A 1 90 ? 9.425 14.009 15.131 1.00 55.31 90 LEU A CA 1
ATOM 684 C C . LEU A 1 90 ? 10.698 14.850 14.935 1.00 55.31 90 LEU A C 1
ATOM 686 O O . LEU A 1 90 ? 10.728 16.021 15.306 1.00 55.31 90 LEU A O 1
ATOM 690 N N . ASP A 1 91 ? 11.740 14.250 14.353 1.00 57.94 91 ASP A N 1
ATOM 691 C CA . ASP A 1 91 ? 12.965 14.931 13.957 1.00 57.94 91 ASP A CA 1
ATOM 692 C C . ASP A 1 91 ? 12.718 15.746 12.681 1.00 57.94 91 ASP A C 1
ATOM 694 O O . ASP A 1 91 ? 12.385 15.204 11.629 1.00 57.94 91 ASP A O 1
ATOM 698 N N . THR A 1 92 ? 12.939 17.057 12.752 1.00 55.72 92 THR A N 1
ATOM 699 C CA . THR A 1 92 ? 12.819 17.975 11.609 1.00 55.72 92 THR A CA 1
ATOM 700 C C . THR A 1 92 ? 13.807 17.669 10.479 1.00 55.72 92 THR A C 1
ATOM 702 O O . THR A 1 92 ? 13.652 18.195 9.376 1.00 55.72 92 THR A O 1
ATOM 705 N N . ARG A 1 93 ? 14.808 16.810 10.717 1.00 58.50 93 ARG A N 1
ATOM 706 C CA . ARG A 1 93 ? 15.771 16.331 9.715 1.00 58.50 93 ARG A CA 1
ATOM 707 C C . ARG A 1 93 ? 15.264 15.145 8.893 1.00 58.50 93 ARG A C 1
ATOM 709 O O . ARG A 1 93 ? 15.842 14.866 7.844 1.00 58.50 93 ARG A O 1
ATOM 716 N N . ALA A 1 94 ? 14.203 14.465 9.329 1.00 57.75 94 ALA A N 1
ATOM 717 C CA . ALA A 1 94 ? 13.599 13.348 8.613 1.00 57.75 94 ALA A CA 1
ATOM 718 C C . ALA A 1 94 ? 12.110 13.643 8.367 1.00 57.75 94 ALA A C 1
ATOM 720 O O . ALA A 1 94 ? 11.320 13.637 9.307 1.00 57.75 94 ALA A O 1
ATOM 721 N N . PRO A 1 95 ? 11.688 13.912 7.119 1.00 64.94 95 PRO A N 1
ATOM 722 C CA . PRO A 1 95 ? 10.284 14.180 6.846 1.00 64.94 95 PRO A CA 1
ATOM 723 C C . PRO A 1 95 ? 9.436 12.949 7.173 1.00 64.94 95 PRO A C 1
ATOM 725 O O . PRO A 1 95 ? 9.876 11.810 6.989 1.00 64.94 95 PRO A O 1
ATOM 728 N N . ARG A 1 96 ? 8.189 13.178 7.598 1.00 73.81 96 ARG A N 1
ATOM 729 C CA . ARG A 1 96 ? 7.195 12.105 7.685 1.00 73.81 96 ARG A CA 1
ATOM 730 C C . ARG A 1 96 ? 7.066 11.443 6.321 1.00 73.81 96 ARG A C 1
ATOM 732 O O . ARG A 1 96 ? 6.918 12.123 5.305 1.00 73.81 96 ARG A O 1
ATOM 739 N N . GLN A 1 97 ? 7.118 10.121 6.302 1.00 81.62 97 GLN A N 1
ATOM 740 C CA . GLN A 1 97 ? 6.996 9.345 5.075 1.00 81.62 97 GLN A CA 1
ATOM 741 C C . GLN A 1 97 ? 5.903 8.312 5.240 1.00 81.62 97 GLN A C 1
ATOM 743 O O . GLN A 1 97 ? 5.811 7.657 6.277 1.00 81.62 97 GLN A O 1
ATOM 748 N N . MET A 1 98 ? 5.088 8.165 4.202 1.00 88.62 98 MET A N 1
ATOM 749 C CA . MET A 1 98 ? 4.055 7.151 4.155 1.00 88.62 98 MET A CA 1
ATOM 750 C C . MET A 1 98 ? 3.965 6.575 2.750 1.00 88.62 98 MET A C 1
ATOM 752 O O . MET A 1 98 ? 3.820 7.322 1.786 1.00 88.62 98 MET A O 1
ATOM 756 N N . HIS A 1 99 ? 4.081 5.258 2.641 1.00 93.75 99 HIS A N 1
ATOM 757 C CA . HIS A 1 99 ? 3.970 4.552 1.372 1.00 93.75 99 HIS A CA 1
ATOM 758 C C . HIS A 1 99 ? 3.519 3.113 1.579 1.00 93.75 99 HIS A C 1
ATOM 760 O O . HIS A 1 99 ? 3.718 2.526 2.641 1.00 93.75 99 HIS A O 1
ATOM 766 N N . LEU A 1 100 ? 2.949 2.521 0.540 1.00 95.81 100 LEU A N 1
ATOM 767 C CA . LEU A 1 100 ? 2.690 1.091 0.492 1.00 95.81 100 LEU A CA 1
ATOM 768 C C . LEU A 1 100 ? 3.949 0.357 0.033 1.00 95.81 100 LEU A C 1
ATOM 770 O O . LEU A 1 100 ? 4.645 0.822 -0.866 1.00 95.81 100 LEU A O 1
ATOM 774 N N . ALA A 1 101 ? 4.228 -0.799 0.622 1.00 93.81 101 ALA A N 1
ATOM 775 C CA . ALA A 1 101 ? 5.326 -1.670 0.223 1.00 93.81 101 ALA A CA 1
ATOM 776 C C . ALA A 1 101 ? 4.817 -3.105 0.016 1.00 93.81 101 ALA A C 1
ATOM 778 O O . ALA A 1 101 ? 3.972 -3.564 0.796 1.00 93.81 101 ALA A O 1
ATOM 779 N N . PRO A 1 102 ? 5.322 -3.833 -0.998 1.00 93.12 102 PRO A N 1
ATOM 780 C CA . PRO A 1 102 ? 5.059 -5.257 -1.141 1.00 93.12 102 PRO A CA 1
ATOM 781 C C . PRO A 1 102 ? 5.477 -6.016 0.113 1.00 93.12 102 PRO A C 1
ATOM 783 O O . PRO A 1 102 ? 6.552 -5.785 0.664 1.00 93.12 102 PRO A O 1
ATOM 786 N N . VAL A 1 103 ? 4.634 -6.942 0.553 1.00 90.06 103 VAL A N 1
ATOM 787 C CA . VAL A 1 103 ? 4.931 -7.797 1.707 1.00 90.06 103 VAL A CA 1
ATOM 788 C C . VAL A 1 103 ? 6.198 -8.622 1.436 1.00 90.06 103 VAL A C 1
ATOM 790 O O . VAL A 1 103 ? 7.127 -8.622 2.236 1.00 90.06 103 VAL A O 1
ATOM 793 N N . ASP A 1 104 ? 6.327 -9.205 0.246 1.00 85.88 104 ASP A N 1
ATOM 794 C CA . ASP A 1 104 ? 7.502 -9.979 -0.187 1.00 85.88 104 ASP A CA 1
ATOM 795 C C . ASP A 1 104 ? 8.798 -9.158 -0.365 1.00 85.88 104 ASP A C 1
ATOM 797 O O . ASP A 1 104 ? 9.879 -9.729 -0.540 1.00 85.88 104 ASP A O 1
ATOM 801 N N . ALA A 1 105 ? 8.737 -7.825 -0.272 1.00 83.44 105 ALA A N 1
ATOM 802 C CA . ALA A 1 105 ? 9.932 -6.991 -0.237 1.00 83.44 105 ALA A CA 1
ATOM 803 C C . ALA A 1 105 ? 10.773 -7.240 1.024 1.00 83.44 105 ALA A C 1
ATOM 805 O O . ALA A 1 105 ? 11.992 -7.028 0.993 1.00 83.44 105 ALA A O 1
ATOM 806 N N . GLY A 1 106 ? 10.144 -7.696 2.115 1.00 81.69 106 GLY A N 1
ATOM 807 C CA . GLY A 1 106 ? 10.790 -7.805 3.420 1.00 81.69 106 GLY A CA 1
ATOM 808 C C . GLY A 1 106 ? 11.381 -6.451 3.840 1.00 81.69 106 GLY A C 1
ATOM 809 O O . GLY A 1 106 ? 10.835 -5.413 3.471 1.00 81.69 106 GLY A O 1
ATOM 810 N N . PRO A 1 107 ? 12.528 -6.396 4.536 1.00 78.31 107 PRO A N 1
ATOM 811 C CA . PRO A 1 107 ? 13.115 -5.138 5.014 1.00 78.31 107 PRO A CA 1
ATOM 812 C C . PRO A 1 107 ? 13.680 -4.239 3.899 1.00 78.31 107 PRO A C 1
ATOM 814 O O . PRO A 1 107 ? 14.113 -3.118 4.173 1.00 78.31 107 PRO A O 1
ATOM 817 N N . ARG A 1 108 ? 13.693 -4.694 2.637 1.00 81.81 108 ARG A N 1
ATOM 818 C CA . ARG A 1 108 ? 14.235 -3.907 1.523 1.00 81.81 108 ARG A CA 1
ATOM 819 C C . ARG A 1 108 ? 13.462 -2.600 1.361 1.00 81.81 108 ARG A C 1
ATOM 821 O O . ARG A 1 108 ? 12.239 -2.543 1.529 1.00 81.81 108 ARG A O 1
ATOM 828 N N . ARG A 1 109 ? 14.187 -1.535 1.020 1.00 82.00 109 ARG A N 1
ATOM 829 C CA . ARG A 1 109 ? 13.599 -0.234 0.696 1.00 82.00 109 ARG A CA 1
ATOM 830 C C . ARG A 1 109 ? 13.355 -0.169 -0.804 1.00 82.00 109 ARG A C 1
ATOM 832 O O . ARG A 1 109 ? 14.304 -0.141 -1.579 1.00 82.00 109 ARG A O 1
ATOM 839 N N . GLY A 1 110 ? 12.083 -0.191 -1.183 1.00 85.62 110 GLY A N 1
ATOM 840 C CA . GLY A 1 110 ? 11.661 0.112 -2.542 1.00 85.62 110 GLY A CA 1
ATOM 841 C C . GLY A 1 110 ? 11.587 1.619 -2.761 1.00 85.62 110 GLY A C 1
ATOM 842 O O . GLY A 1 110 ? 11.471 2.403 -1.812 1.00 85.62 110 GLY A O 1
ATOM 843 N N . MET A 1 111 ? 11.626 2.018 -4.022 1.00 90.38 111 MET A N 1
ATOM 844 C CA . MET A 1 111 ? 11.365 3.386 -4.451 1.00 90.38 111 MET A CA 1
ATOM 845 C C . MET A 1 111 ? 9.981 3.486 -5.082 1.00 90.38 111 MET A C 1
ATOM 847 O O . MET A 1 111 ? 9.439 2.493 -5.572 1.00 90.38 111 MET A O 1
ATOM 851 N N . ALA A 1 112 ? 9.420 4.694 -5.096 1.00 90.06 112 ALA A N 1
ATOM 852 C CA . ALA A 1 112 ? 8.195 4.958 -5.831 1.00 90.06 112 ALA A CA 1
ATOM 853 C C . ALA A 1 112 ? 8.443 4.785 -7.336 1.00 90.06 112 ALA A C 1
ATOM 855 O O . ALA A 1 112 ? 9.231 5.516 -7.932 1.00 90.06 112 ALA A O 1
ATOM 856 N N . GLY A 1 113 ? 7.742 3.837 -7.956 1.00 86.75 113 GLY A N 1
ATOM 857 C CA . GLY A 1 113 ? 7.741 3.647 -9.409 1.00 86.75 113 GLY A CA 1
ATOM 858 C C . GLY A 1 113 ? 6.694 4.499 -10.135 1.00 86.75 113 GLY A C 1
ATOM 859 O O . GLY A 1 113 ? 6.329 4.174 -11.254 1.00 86.75 113 GLY A O 1
ATOM 860 N N . GLY A 1 114 ? 6.156 5.543 -9.493 1.00 90.25 114 GLY A N 1
ATOM 861 C CA . GLY A 1 114 ? 5.127 6.425 -10.066 1.00 90.25 114 GLY A CA 1
ATOM 862 C C . GLY A 1 114 ? 3.684 5.912 -9.969 1.00 90.25 114 GLY A C 1
ATOM 863 O O . GLY A 1 114 ? 2.767 6.620 -10.382 1.00 90.25 114 GLY A O 1
ATOM 864 N N . ASN A 1 115 ? 3.468 4.724 -9.397 1.00 96.12 115 ASN A N 1
ATOM 865 C CA . ASN A 1 115 ? 2.137 4.165 -9.169 1.00 96.12 115 ASN A CA 1
ATOM 866 C C . ASN A 1 115 ? 1.616 4.484 -7.763 1.00 96.12 115 ASN A C 1
ATOM 868 O O . ASN A 1 115 ? 2.370 4.600 -6.791 1.00 96.12 115 ASN A O 1
ATOM 872 N N . TYR A 1 116 ? 0.294 4.562 -7.659 1.00 97.44 116 TYR A N 1
ATOM 873 C CA . TYR A 1 116 ? -0.429 4.780 -6.413 1.00 97.44 116 TYR A CA 1
ATOM 874 C C . TYR A 1 116 ? -1.447 3.663 -6.201 1.00 97.44 116 TYR A C 1
ATOM 876 O O . TYR A 1 116 ? -1.834 2.983 -7.150 1.00 97.44 116 TYR A O 1
ATOM 884 N N . ALA A 1 117 ? -1.931 3.493 -4.975 1.00 98.12 117 ALA A N 1
ATOM 885 C CA . ALA A 1 117 ? -3.099 2.666 -4.715 1.00 98.12 117 ALA A CA 1
ATOM 886 C C . ALA A 1 117 ? -4.054 3.343 -3.735 1.00 98.12 117 ALA A C 1
ATOM 888 O O . ALA A 1 117 ? -3.634 4.077 -2.840 1.00 98.12 117 ALA A O 1
ATOM 889 N N . GLY A 1 118 ? -5.349 3.105 -3.908 1.00 97.50 118 GLY A N 1
ATOM 890 C CA . GLY A 1 118 ? -6.372 3.723 -3.076 1.00 97.50 118 GLY A CA 1
ATOM 891 C C . GLY A 1 118 ? -7.740 3.074 -3.200 1.00 97.50 118 GLY A C 1
ATOM 892 O O . GLY A 1 118 ? -7.922 2.102 -3.929 1.00 97.50 118 GLY A O 1
ATOM 893 N N . THR A 1 119 ? -8.719 3.611 -2.482 1.00 96.06 119 THR A N 1
ATOM 894 C CA . THR A 1 119 ? -10.088 3.080 -2.465 1.00 96.06 119 THR A CA 1
ATOM 895 C C . THR A 1 119 ? -11.115 4.185 -2.218 1.00 96.06 119 THR A C 1
ATOM 897 O O . THR A 1 119 ? -10.804 5.217 -1.621 1.00 96.06 119 THR A O 1
ATOM 900 N N . SER A 1 120 ? -12.345 3.970 -2.687 1.00 93.06 120 SER A N 1
ATOM 901 C CA . SER A 1 120 ? -13.517 4.785 -2.340 1.00 93.06 120 SER A CA 1
ATOM 902 C C . SER A 1 120 ? -14.155 4.375 -1.007 1.00 93.06 120 SER A C 1
ATOM 904 O O . SER A 1 120 ? -15.059 5.048 -0.521 1.00 93.06 120 SER A O 1
ATOM 906 N N . ASP A 1 121 ? -13.689 3.279 -0.412 1.00 92.88 121 ASP A N 1
ATOM 907 C CA . ASP A 1 121 ? -14.108 2.795 0.897 1.00 92.88 121 ASP A CA 1
ATOM 908 C C . ASP A 1 121 ? -13.681 3.762 2.014 1.00 92.88 121 ASP A C 1
ATOM 910 O O . ASP A 1 121 ? -12.511 4.146 2.077 1.00 92.88 121 ASP A O 1
ATOM 914 N N . SER A 1 122 ? -14.601 4.142 2.910 1.00 95.19 122 SER A N 1
ATOM 915 C CA . SER A 1 122 ? -14.310 5.093 3.996 1.00 95.19 122 SER A CA 1
ATOM 916 C C . SER A 1 122 ? -13.356 4.536 5.056 1.00 95.19 122 SER A C 1
ATOM 918 O O . SER A 1 122 ? -12.726 5.303 5.779 1.00 95.19 122 SER A O 1
ATOM 920 N N . ARG A 1 123 ? -13.159 3.216 5.109 1.00 95.88 123 ARG A N 1
ATOM 921 C CA . ARG A 1 123 ? -12.281 2.582 6.100 1.00 95.88 123 ARG A CA 1
ATOM 922 C C . ARG A 1 123 ? -10.815 2.958 5.930 1.00 95.88 123 ARG A C 1
ATOM 924 O O . ARG A 1 123 ? -10.108 3.085 6.924 1.00 95.88 123 ARG A O 1
ATOM 931 N N . LEU A 1 124 ? -10.345 3.161 4.694 1.00 95.00 124 LEU A N 1
ATOM 932 C CA . LEU A 1 124 ? -8.969 3.608 4.458 1.00 95.00 124 LEU A CA 1
ATOM 933 C C . LEU A 1 124 ? -8.714 5.029 4.995 1.00 95.00 124 LEU A C 1
ATOM 935 O O . LEU A 1 124 ? -7.807 5.177 5.809 1.00 95.00 124 LEU A O 1
ATOM 939 N N . PRO A 1 125 ? -9.456 6.077 4.588 1.00 94.62 125 PRO A N 1
ATOM 940 C CA . PRO A 1 125 ? -9.213 7.428 5.086 1.00 94.62 125 PRO A CA 1
ATOM 941 C C . PRO A 1 125 ? -9.454 7.553 6.596 1.0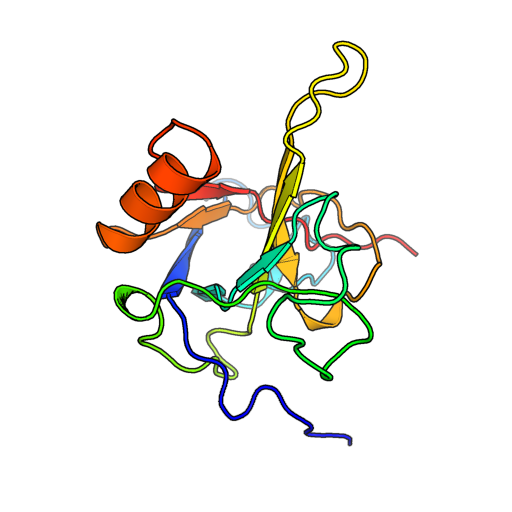0 94.62 125 PRO A C 1
ATOM 943 O O . PRO A 1 125 ? -8.727 8.309 7.231 1.00 94.62 125 PRO A O 1
ATOM 946 N N . GLU A 1 126 ? -10.398 6.803 7.179 1.00 94.88 126 GLU A N 1
ATOM 947 C CA . GLU A 1 126 ? -10.581 6.718 8.638 1.00 94.88 126 GLU A CA 1
ATOM 948 C C . GLU A 1 126 ? -9.342 6.123 9.328 1.00 94.88 126 GLU A C 1
ATOM 950 O O . GLU A 1 126 ? -8.848 6.686 10.304 1.00 94.88 126 GLU A O 1
ATOM 955 N N . LEU A 1 127 ? -8.783 5.033 8.788 1.00 91.81 127 LEU A N 1
ATOM 956 C CA . LEU A 1 127 ? -7.528 4.454 9.272 1.00 91.81 127 LEU A CA 1
ATOM 957 C C . LEU A 1 127 ? -6.359 5.447 9.145 1.00 91.81 127 LEU A C 1
ATOM 959 O O . LEU A 1 127 ? -5.560 5.577 10.069 1.00 91.81 127 LEU A O 1
ATOM 963 N N . MET A 1 128 ? -6.247 6.162 8.021 1.00 90.94 128 MET A N 1
ATOM 964 C CA . MET A 1 128 ? -5.178 7.151 7.820 1.00 90.94 128 MET A CA 1
ATOM 965 C C . MET A 1 128 ? -5.307 8.330 8.787 1.00 90.94 128 MET A C 1
ATOM 967 O O . MET A 1 128 ? -4.297 8.791 9.319 1.00 90.94 128 MET A O 1
ATOM 971 N N . GLU A 1 129 ? -6.530 8.787 9.058 1.00 90.31 129 GLU A N 1
ATOM 972 C CA . GLU A 1 129 ? -6.810 9.844 10.032 1.00 90.31 129 GLU A CA 1
ATOM 973 C C . GLU A 1 129 ? -6.398 9.416 11.444 1.00 90.31 129 GLU A C 1
ATOM 975 O O 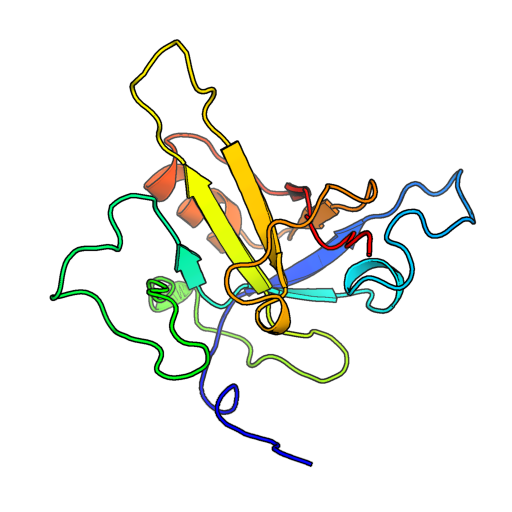. GLU A 1 129 ? -5.737 10.183 12.140 1.00 90.31 129 GLU A O 1
ATOM 980 N N . GLN A 1 130 ? -6.679 8.169 11.832 1.00 86.56 130 GLN A N 1
ATOM 981 C CA . GLN A 1 130 ? -6.242 7.610 13.116 1.00 86.56 130 GLN A CA 1
ATOM 982 C C . GLN A 1 130 ? -4.716 7.506 13.237 1.00 86.56 130 GLN A C 1
ATOM 984 O O . GLN A 1 130 ? -4.168 7.796 14.297 1.00 86.56 130 GLN A O 1
ATOM 989 N N . LEU A 1 131 ? -4.023 7.096 12.168 1.00 82.38 131 LEU A N 1
ATOM 990 C CA . LEU A 1 131 ? -2.569 6.895 12.193 1.00 82.38 131 LEU A CA 1
ATOM 991 C C . LEU A 1 131 ? -1.771 8.197 12.054 1.00 82.38 131 LEU A C 1
ATOM 993 O O . LEU A 1 131 ? -0.684 8.322 12.617 1.00 82.38 131 LEU A O 1
ATOM 997 N N . THR A 1 132 ? -2.276 9.154 11.274 1.00 81.31 132 THR A N 1
ATOM 998 C CA . THR A 1 132 ? -1.492 10.317 10.822 1.00 81.31 132 THR A CA 1
ATOM 999 C C . THR A 1 132 ? -2.109 11.668 11.177 1.00 81.31 132 THR A C 1
ATOM 1001 O O . THR A 1 132 ? -1.430 12.689 11.061 1.00 81.31 132 THR A O 1
ATOM 1004 N N . GLY A 1 133 ? -3.380 11.696 11.587 1.00 85.50 133 GLY A N 1
ATOM 1005 C CA . GLY A 1 133 ? -4.167 12.918 11.766 1.00 85.50 133 GLY A CA 1
ATOM 1006 C C . GLY A 1 133 ? -4.757 13.488 10.470 1.00 85.50 133 GLY A C 1
ATOM 1007 O O . GLY A 1 133 ? -5.407 14.528 10.515 1.00 85.50 133 GLY A O 1
ATOM 1008 N N . TYR A 1 134 ? -4.550 12.834 9.320 1.00 87.06 134 TYR A N 1
ATOM 1009 C CA . TYR A 1 134 ? -5.046 13.293 8.021 1.00 87.06 134 TYR A CA 1
ATOM 1010 C C . TYR A 1 134 ? -5.766 12.184 7.258 1.00 87.06 134 TYR A C 1
ATOM 1012 O O . TYR A 1 134 ? -5.293 11.051 7.172 1.00 87.06 134 TYR A O 1
ATOM 1020 N N . ARG A 1 135 ? -6.886 12.532 6.621 1.00 92.00 135 ARG A N 1
ATOM 1021 C CA . ARG A 1 135 ? -7.591 11.626 5.709 1.00 92.00 135 ARG A CA 1
ATOM 1022 C C . ARG A 1 135 ? -6.838 11.503 4.394 1.00 92.00 135 ARG A C 1
ATOM 1024 O O . ARG A 1 135 ? -6.591 12.503 3.723 1.00 92.00 135 ARG A O 1
ATOM 1031 N N . GLN A 1 136 ? -6.528 10.272 4.000 1.00 92.00 136 GLN A N 1
ATOM 1032 C CA . GLN A 1 136 ? -5.942 9.976 2.696 1.00 92.00 136 GLN A CA 1
ATOM 1033 C C . GLN A 1 136 ? -6.636 8.778 2.058 1.00 92.00 136 GLN A C 1
ATOM 1035 O O . GLN A 1 136 ? -6.847 7.749 2.693 1.00 92.00 136 GLN A O 1
ATOM 1040 N N . HIS A 1 137 ? -6.989 8.929 0.784 1.00 93.94 137 HIS A N 1
ATOM 1041 C CA . HIS A 1 137 ? -7.671 7.895 -0.000 1.00 93.94 137 HIS A CA 1
ATOM 1042 C C . HIS A 1 137 ? -6.734 7.160 -0.959 1.00 93.94 137 HIS A C 1
ATOM 1044 O O . HIS A 1 137 ? -7.095 6.105 -1.475 1.00 93.94 137 HIS A O 1
ATOM 1050 N N . ILE A 1 138 ? -5.566 7.743 -1.236 1.00 96.06 138 ILE A N 1
ATOM 1051 C CA . ILE A 1 138 ? -4.606 7.298 -2.243 1.00 96.06 138 ILE A CA 1
ATOM 1052 C C . ILE A 1 138 ? -3.207 7.454 -1.650 1.00 96.06 138 ILE A C 1
ATOM 1054 O O . ILE A 1 138 ? -2.897 8.490 -1.068 1.00 96.06 138 ILE A O 1
ATOM 1058 N N . ILE A 1 139 ? -2.377 6.425 -1.798 1.00 96.00 139 ILE A N 1
ATOM 1059 C CA . ILE A 1 139 ? -1.046 6.328 -1.196 1.00 96.00 139 ILE A CA 1
ATOM 1060 C C . ILE A 1 139 ? -0.065 5.880 -2.282 1.00 96.00 139 ILE A C 1
ATOM 1062 O O . ILE A 1 139 ? -0.402 5.033 -3.112 1.00 96.00 139 ILE A O 1
ATOM 1066 N N . SER A 1 140 ? 1.141 6.452 -2.307 1.00 96.00 140 SER A N 1
ATOM 1067 C CA . SER A 1 140 ? 2.193 6.011 -3.229 1.00 96.00 140 SER A CA 1
ATOM 1068 C C . SER A 1 140 ? 2.610 4.572 -2.929 1.00 96.00 140 SER A C 1
ATOM 1070 O O . SER A 1 140 ? 2.614 4.140 -1.773 1.00 96.00 140 SER A O 1
ATOM 1072 N N . VAL A 1 141 ? 2.993 3.823 -3.963 1.00 96.56 141 VAL A N 1
ATOM 1073 C CA . VAL A 1 141 ? 3.518 2.462 -3.800 1.00 96.56 141 VAL A CA 1
ATOM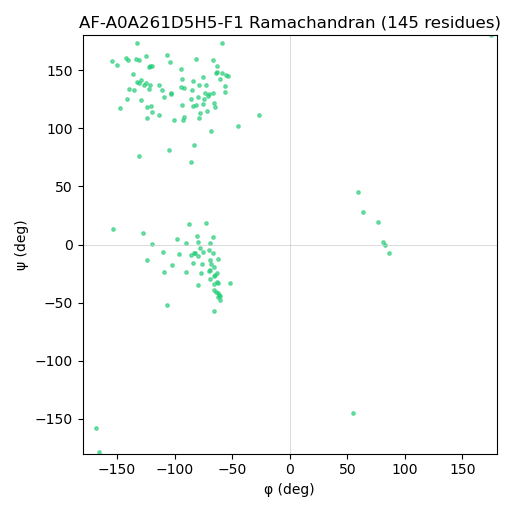 1074 C C . VAL A 1 141 ? 5.007 2.438 -4.113 1.00 96.56 141 VAL A C 1
ATOM 1076 O O . VAL A 1 141 ? 5.450 2.925 -5.151 1.00 96.56 141 VAL A O 1
ATOM 1079 N N . HIS A 1 142 ? 5.786 1.906 -3.175 1.00 95.62 142 HIS A N 1
ATOM 1080 C CA . HIS A 1 142 ? 7.233 1.775 -3.259 1.00 95.62 142 HIS A CA 1
ATOM 1081 C C . HIS A 1 142 ? 7.603 0.320 -3.543 1.00 95.62 142 HIS A C 1
ATOM 1083 O O . HIS A 1 142 ? 7.924 -0.457 -2.643 1.00 95.62 142 HIS A O 1
ATOM 1089 N N . ASP A 1 143 ? 7.526 -0.053 -4.811 1.00 94.50 143 ASP A N 1
ATOM 1090 C CA . ASP A 1 143 ? 7.752 -1.410 -5.302 1.00 94.50 143 ASP A CA 1
ATOM 1091 C C . ASP A 1 143 ? 8.780 -1.487 -6.440 1.00 94.50 143 ASP A C 1
ATOM 1093 O O . ASP A 1 143 ? 8.957 -2.557 -7.023 1.00 94.50 143 ASP A O 1
ATOM 1097 N N . ARG A 1 144 ? 9.489 -0.385 -6.722 1.00 94.62 144 ARG A N 1
ATOM 1098 C CA . ARG A 1 144 ? 10.678 -0.383 -7.578 1.00 94.62 144 ARG A CA 1
ATOM 1099 C C . ARG A 1 144 ? 11.894 -0.819 -6.773 1.00 94.62 144 ARG A C 1
ATOM 1101 O O . ARG A 1 144 ? 12.271 -0.141 -5.816 1.00 94.62 144 ARG A O 1
ATOM 1108 N N . PHE A 1 145 ? 12.539 -1.901 -7.195 1.00 89.69 145 PHE A N 1
ATOM 1109 C CA . PHE A 1 145 ? 13.781 -2.393 -6.601 1.00 89.69 145 PHE A CA 1
ATOM 1110 C C . PHE A 1 145 ? 14.879 -2.415 -7.661 1.00 89.69 145 PHE A C 1
ATOM 1112 O O . PHE A 1 145 ? 14.755 -3.108 -8.665 1.00 89.69 145 PHE A O 1
ATOM 1119 N N . GLU A 1 146 ? 15.939 -1.648 -7.425 1.00 85.12 146 GLU A N 1
ATOM 1120 C CA . GLU A 1 146 ? 17.153 -1.665 -8.242 1.00 85.12 146 GLU A CA 1
ATOM 1121 C C . GLU A 1 146 ? 18.155 -2.640 -7.620 1.00 85.12 146 GLU A C 1
ATOM 1123 O O . GLU A 1 146 ? 18.220 -2.772 -6.393 1.00 85.12 146 GLU A O 1
ATOM 1128 N N . GLY A 1 147 ? 18.885 -3.359 -8.467 1.00 70.81 147 GLY A N 1
ATOM 1129 C CA . GLY A 1 147 ? 19.882 -4.354 -8.088 1.00 70.81 147 GLY A CA 1
ATOM 1130 C C . GLY A 1 147 ? 21.082 -4.291 -9.010 1.00 70.81 147 GLY A C 1
ATOM 1131 O O . GLY A 1 147 ? 20.913 -3.792 -10.146 1.00 70.81 147 GLY A O 1
#

Solvent-accessible surface area (backbone atoms only — not comparable to full-atom values): 8350 Å² total; per-residue (Å²): 134,88,87,70,74,68,84,78,48,32,9,44,71,23,44,48,48,66,60,85,90,53,91,68,68,61,14,73,79,15,64,74,60,77,28,64,29,30,14,42,40,27,34,29,52,78,74,48,80,53,92,87,56,66,71,45,89,73,60,89,51,60,37,42,66,54,60,75,94,42,46,72,38,63,51,40,97,63,22,42,50,25,28,38,42,39,37,82,50,86,50,94,90,42,75,67,44,70,32,32,31,50,54,90,51,46,93,60,83,45,39,70,27,76,34,31,36,26,48,91,56,66,64,53,22,54,50,33,27,73,77,71,75,45,74,43,50,65,40,45,30,23,40,18,69,88,132

Mean predicted aligned error: 7.32 Å

pLDDT: mean 82.03, std 18.36, range [30.25, 98.44]